Protein AF-A0A7C2XET8-F1 (afdb_monomer_lite)

Structure (mmCIF, N/CA/C/O backbone):
data_AF-A0A7C2XET8-F1
#
_entry.id   AF-A0A7C2XET8-F1
#
loop_
_atom_site.group_PDB
_atom_site.id
_atom_site.type_symbol
_atom_site.label_atom_id
_atom_site.label_alt_id
_atom_site.label_comp_id
_atom_site.label_asym_id
_atom_site.label_entity_id
_atom_site.label_seq_id
_atom_site.pdbx_PDB_ins_code
_atom_site.Cartn_x
_atom_site.Cartn_y
_atom_site.Cartn_z
_atom_site.occupancy
_atom_site.B_iso_or_equiv
_atom_site.auth_seq_id
_atom_site.auth_comp_id
_atom_site.auth_asym_id
_atom_site.auth_atom_id
_atom_site.pdbx_PDB_model_num
ATOM 1 N N . MET A 1 1 ? 1.103 3.479 2.232 1.00 84.69 1 MET A N 1
ATOM 2 C CA . MET A 1 1 ? 1.360 2.216 1.519 1.00 84.69 1 MET A CA 1
ATOM 3 C C . MET A 1 1 ? 1.701 1.158 2.547 1.00 84.69 1 MET A C 1
ATOM 5 O O . MET A 1 1 ? 2.181 1.523 3.616 1.00 84.69 1 MET A O 1
ATOM 9 N N . PHE A 1 2 ? 1.396 -0.095 2.246 1.00 88.25 2 PHE A N 1
ATOM 10 C CA . PHE A 1 2 ? 1.620 -1.240 3.118 1.00 88.25 2 PHE A CA 1
ATOM 11 C C . PHE A 1 2 ? 2.662 -2.145 2.488 1.00 88.25 2 PHE A C 1
ATOM 13 O O . PHE A 1 2 ? 2.607 -2.393 1.282 1.00 88.25 2 PHE A O 1
ATOM 20 N N . TYR A 1 3 ? 3.595 -2.641 3.293 1.00 90.25 3 TYR A N 1
ATOM 21 C CA . TYR A 1 3 ? 4.471 -3.704 2.833 1.00 90.25 3 TYR A CA 1
ATOM 22 C C . TYR A 1 3 ? 3.713 -5.037 2.861 1.00 90.25 3 TYR A C 1
ATOM 24 O O . TYR A 1 3 ? 3.005 -5.302 3.841 1.00 90.25 3 TYR A O 1
ATOM 32 N N . PRO A 1 4 ? 3.798 -5.839 1.787 1.00 90.50 4 PRO A N 1
ATOM 33 C CA . PRO A 1 4 ? 3.124 -7.129 1.712 1.00 90.50 4 PRO A CA 1
ATOM 34 C C . PRO A 1 4 ? 3.826 -8.179 2.586 1.00 90.50 4 PRO A C 1
ATOM 36 O O . PRO A 1 4 ? 4.828 -7.896 3.241 1.00 90.50 4 PRO A O 1
ATOM 39 N N . GLU A 1 5 ? 3.300 -9.401 2.634 1.00 87.75 5 GLU A N 1
ATOM 40 C CA . GLU A 1 5 ? 3.794 -10.432 3.558 1.00 87.75 5 GLU A CA 1
ATOM 41 C C . GLU A 1 5 ? 5.161 -10.987 3.135 1.00 87.75 5 GLU A C 1
ATOM 43 O O . GLU A 1 5 ? 5.893 -11.552 3.951 1.00 87.75 5 GLU A O 1
ATOM 48 N N . SER A 1 6 ? 5.537 -10.801 1.866 1.00 90.12 6 SER A N 1
ATOM 49 C CA . SER A 1 6 ? 6.803 -11.286 1.322 1.00 90.12 6 SER A CA 1
ATOM 50 C C . SER A 1 6 ? 7.472 -10.315 0.345 1.00 90.12 6 SER A C 1
ATOM 52 O O . SER A 1 6 ? 6.831 -9.498 -0.313 1.00 90.12 6 SER A O 1
ATOM 54 N N . GLY A 1 7 ? 8.794 -10.458 0.191 1.00 90.00 7 GLY A N 1
ATOM 55 C CA . GLY A 1 7 ? 9.555 -9.703 -0.812 1.00 90.00 7 GLY A CA 1
ATOM 56 C C . GLY A 1 7 ? 9.153 -10.031 -2.255 1.00 90.00 7 GLY A C 1
ATOM 57 O O . GLY A 1 7 ? 9.192 -9.155 -3.110 1.00 90.00 7 GLY A O 1
ATOM 58 N N . TRP A 1 8 ? 8.699 -11.261 -2.525 1.00 93.94 8 TRP A N 1
ATOM 59 C CA . TRP A 1 8 ? 8.194 -11.636 -3.850 1.00 93.94 8 TRP A CA 1
ATOM 60 C C . TRP A 1 8 ? 6.922 -10.860 -4.214 1.00 93.94 8 TRP A C 1
ATOM 62 O O . TRP A 1 8 ? 6.830 -10.315 -5.314 1.00 93.94 8 TRP A O 1
ATOM 72 N N . GLU A 1 9 ? 5.969 -10.758 -3.282 1.00 93.62 9 GLU A N 1
ATOM 73 C CA . GLU A 1 9 ? 4.760 -9.953 -3.480 1.00 93.62 9 GLU A CA 1
ATOM 74 C C . GLU A 1 9 ? 5.103 -8.481 -3.693 1.00 93.62 9 GLU A C 1
ATOM 76 O O . GLU A 1 9 ? 4.526 -7.839 -4.567 1.00 93.62 9 GLU A O 1
ATOM 81 N N . PHE A 1 10 ? 6.075 -7.954 -2.938 1.00 94.44 10 PHE A N 1
ATOM 82 C CA . PHE A 1 10 ? 6.542 -6.584 -3.125 1.00 94.44 10 PHE A CA 1
ATOM 83 C C . PHE A 1 10 ? 7.052 -6.365 -4.550 1.00 94.44 10 PHE A C 1
ATOM 85 O O . PHE A 1 10 ? 6.588 -5.439 -5.210 1.00 94.44 10 PHE A O 1
ATOM 92 N N . SER A 1 11 ? 7.941 -7.230 -5.053 1.00 94.00 11 SER A N 1
ATOM 93 C CA . SER A 1 11 ? 8.447 -7.129 -6.426 1.00 94.00 11 SER A CA 1
ATOM 94 C C . SER A 1 11 ? 7.323 -7.210 -7.461 1.00 94.00 11 SER A C 1
ATOM 96 O O . SER A 1 11 ? 7.288 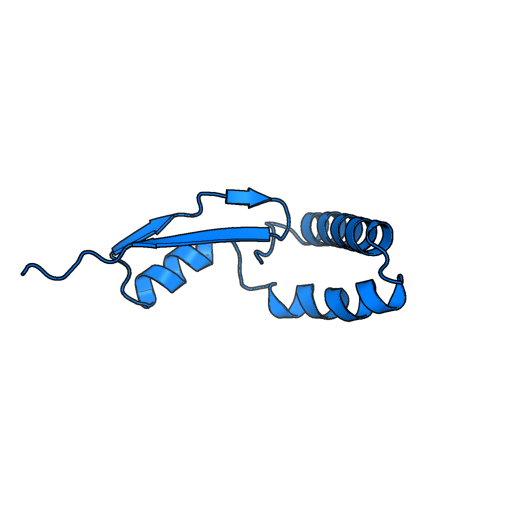-6.414 -8.394 1.00 94.00 11 SER A O 1
ATOM 98 N N . PHE A 1 12 ? 6.364 -8.122 -7.285 1.00 95.06 12 PHE A N 1
ATOM 99 C CA . PHE A 1 12 ? 5.234 -8.256 -8.206 1.00 95.06 12 PHE A CA 1
ATOM 100 C C . PHE A 1 12 ? 4.340 -7.005 -8.230 1.00 95.06 12 PHE A C 1
ATOM 102 O O . PHE A 1 12 ? 3.969 -6.521 -9.301 1.00 95.06 12 PHE A O 1
ATOM 109 N N . TYR A 1 13 ? 4.003 -6.456 -7.061 1.00 94.69 13 TYR A N 1
ATOM 110 C CA . TYR A 1 13 ? 3.178 -5.252 -6.965 1.00 94.69 13 TYR A CA 1
ATOM 111 C C . TYR A 1 13 ? 3.924 -3.985 -7.400 1.00 94.69 13 TYR A C 1
ATOM 113 O O . TYR A 1 13 ? 3.312 -3.099 -7.995 1.00 94.69 13 TYR A O 1
ATOM 121 N N . TYR A 1 14 ? 5.234 -3.907 -7.150 1.00 94.38 14 TYR A N 1
ATOM 122 C CA . TYR A 1 14 ? 6.096 -2.830 -7.637 1.00 94.38 14 TYR A CA 1
ATOM 123 C C . TYR A 1 14 ? 6.030 -2.739 -9.166 1.00 94.38 14 TYR A C 1
ATOM 125 O O . TYR A 1 14 ? 5.723 -1.673 -9.698 1.00 94.38 14 TYR A O 1
ATOM 133 N N . GLU A 1 15 ? 6.227 -3.858 -9.871 1.00 95.00 15 GLU A N 1
ATOM 134 C CA . GLU A 1 15 ? 6.205 -3.871 -11.340 1.00 95.00 15 GLU A CA 1
ATOM 135 C C . GLU A 1 15 ? 4.824 -3.499 -11.890 1.00 95.00 15 GLU A C 1
ATOM 137 O O . GLU A 1 15 ? 4.712 -2.696 -12.815 1.00 95.00 15 GLU A O 1
ATOM 142 N N . ARG A 1 16 ? 3.739 -3.992 -11.277 1.00 95.19 16 ARG A N 1
ATOM 143 C CA . ARG A 1 16 ? 2.376 -3.607 -11.685 1.00 95.19 16 ARG A CA 1
ATOM 144 C C . ARG A 1 16 ? 2.088 -2.123 -11.475 1.00 95.19 16 ARG A C 1
ATOM 146 O O . ARG A 1 16 ? 1.396 -1.517 -12.297 1.00 95.19 16 ARG A O 1
ATOM 153 N N . LEU A 1 17 ? 2.594 -1.539 -10.391 1.00 93.81 17 LEU A N 1
ATOM 154 C CA . LEU A 1 17 ? 2.450 -0.114 -10.119 1.00 93.81 17 LEU A CA 1
ATOM 155 C C . LEU A 1 17 ? 3.266 0.727 -11.106 1.00 93.81 17 LEU A C 1
ATOM 157 O O . LEU A 1 17 ? 2.744 1.707 -11.637 1.00 93.81 17 LEU A O 1
ATOM 161 N N . LYS A 1 18 ? 4.499 0.310 -11.407 1.00 95.31 18 LYS A N 1
ATOM 162 C CA . LYS A 1 18 ? 5.349 0.931 -12.429 1.00 95.31 18 LYS A CA 1
ATOM 163 C C . LYS A 1 18 ? 4.663 0.915 -13.796 1.00 95.31 18 LYS A C 1
ATOM 165 O O . LYS A 1 18 ? 4.498 1.966 -14.410 1.00 95.31 18 LYS A O 1
ATOM 170 N N . ASP A 1 19 ? 4.150 -0.240 -14.213 1.00 96.38 19 ASP A N 1
ATOM 171 C CA . ASP A 1 19 ? 3.368 -0.398 -15.444 1.00 96.38 19 ASP A CA 1
ATOM 172 C C . ASP A 1 19 ? 2.160 0.540 -15.492 1.00 96.38 19 ASP A C 1
ATOM 174 O O . ASP A 1 19 ? 1.880 1.165 -16.519 1.00 96.38 19 ASP A O 1
ATOM 178 N N . PHE A 1 20 ? 1.416 0.638 -14.388 1.00 95.06 20 PHE A N 1
ATOM 179 C CA . PHE A 1 20 ? 0.282 1.548 -14.287 1.00 95.06 20 PHE A CA 1
ATOM 180 C C . PHE A 1 20 ? 0.719 3.007 -14.460 1.00 95.06 20 PHE A C 1
ATOM 182 O O . PHE A 1 20 ? 0.078 3.739 -15.213 1.00 95.06 20 PHE A O 1
ATOM 189 N N . MET A 1 21 ? 1.807 3.428 -13.816 1.00 95.25 21 MET A N 1
ATOM 190 C CA . MET A 1 21 ? 2.345 4.786 -13.940 1.00 95.25 21 MET A CA 1
ATOM 191 C C . MET A 1 21 ? 2.766 5.090 -15.382 1.00 95.25 21 MET A C 1
ATOM 193 O O . MET A 1 21 ? 2.343 6.107 -15.934 1.00 95.25 21 MET A O 1
ATOM 197 N N . CYS A 1 22 ? 3.482 4.170 -16.031 1.00 97.19 22 CYS A N 1
ATOM 198 C CA . CYS A 1 22 ? 3.892 4.311 -17.428 1.00 97.19 22 CYS A CA 1
ATOM 199 C C . CYS A 1 22 ? 2.691 4.416 -18.384 1.00 97.19 22 CYS A C 1
ATOM 201 O O . CYS A 1 22 ? 2.669 5.253 -19.286 1.00 97.19 22 CYS A O 1
ATOM 203 N N . ARG A 1 23 ? 1.629 3.626 -18.159 1.00 97.56 23 ARG A N 1
ATOM 204 C CA . ARG A 1 23 ? 0.372 3.722 -18.932 1.00 97.56 23 ARG A CA 1
ATOM 205 C C . ARG A 1 23 ? -0.372 5.044 -18.726 1.00 97.56 23 ARG A C 1
ATOM 207 O O . ARG A 1 23 ? -1.230 5.378 -19.537 1.00 97.56 23 ARG A O 1
ATOM 214 N N . ASN A 1 24 ? -0.059 5.780 -17.661 1.00 96.56 24 ASN A N 1
ATOM 215 C CA . ASN A 1 24 ? -0.644 7.078 -17.328 1.00 96.56 24 ASN A CA 1
ATOM 216 C C . ASN A 1 24 ? 0.318 8.249 -17.613 1.00 96.56 24 ASN A C 1
ATOM 218 O O . ASN A 1 24 ? 0.237 9.287 -16.960 1.00 96.56 24 ASN A O 1
ATOM 222 N N . ASN A 1 25 ? 1.166 8.105 -18.637 1.00 97.31 25 ASN A N 1
ATOM 223 C CA . ASN A 1 25 ? 2.047 9.141 -19.198 1.00 97.31 25 ASN A CA 1
ATOM 224 C C . ASN A 1 25 ? 3.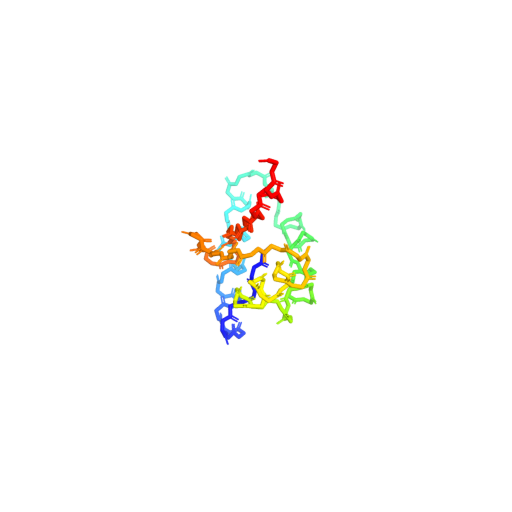283 9.513 -18.366 1.00 97.31 25 ASN A C 1
ATOM 226 O O . ASN A 1 25 ? 3.885 10.547 -18.647 1.00 97.31 25 ASN A O 1
ATOM 230 N N . LEU A 1 26 ? 3.683 8.700 -17.386 1.00 97.12 26 LEU A N 1
ATOM 231 C CA . LEU A 1 26 ? 5.016 8.839 -16.795 1.00 97.12 26 LEU A CA 1
ATOM 232 C C . LEU A 1 26 ? 6.039 8.095 -17.654 1.00 97.12 26 LEU A C 1
ATOM 234 O O . LEU A 1 26 ? 5.734 7.046 -18.225 1.00 97.12 26 LEU A O 1
ATOM 238 N N . SER A 1 27 ? 7.260 8.619 -17.737 1.00 97.62 27 SER A N 1
ATOM 239 C CA . SER A 1 27 ? 8.366 7.841 -18.291 1.00 97.62 27 SER A CA 1
ATOM 240 C C . SER A 1 27 ? 8.758 6.713 -17.332 1.00 97.62 27 SER A C 1
ATOM 242 O O . SER A 1 27 ? 8.470 6.751 -16.132 1.00 97.62 27 SER A O 1
ATOM 244 N N . GLU A 1 28 ? 9.450 5.701 -17.851 1.00 96.31 28 GLU A N 1
ATOM 245 C CA . GLU A 1 28 ? 9.977 4.625 -17.012 1.00 96.31 28 GLU A CA 1
ATOM 246 C C . GLU A 1 28 ? 10.948 5.158 -15.944 1.00 96.31 28 GLU A C 1
ATOM 248 O O . GLU A 1 28 ? 10.932 4.703 -14.803 1.00 96.31 28 GLU A O 1
ATOM 253 N N . GLU A 1 29 ? 11.751 6.160 -16.304 1.00 97.06 29 GLU A N 1
ATOM 254 C CA . GLU A 1 29 ? 12.725 6.806 -15.422 1.00 97.06 29 GLU A CA 1
ATOM 255 C C . GLU A 1 29 ? 12.030 7.582 -14.297 1.00 97.06 29 GLU A C 1
ATOM 257 O O . GLU A 1 29 ? 12.437 7.480 -13.141 1.00 97.06 29 GLU A O 1
ATOM 262 N N . GLU A 1 30 ? 10.954 8.313 -14.608 1.00 96.69 30 GLU A N 1
ATOM 263 C CA . GLU A 1 30 ? 10.136 9.007 -13.608 1.00 96.69 30 GLU A CA 1
ATOM 264 C C . GLU A 1 30 ? 9.454 8.010 -12.669 1.00 96.69 30 GLU A C 1
ATOM 266 O O . GLU A 1 30 ? 9.487 8.182 -11.449 1.00 96.69 30 GLU A O 1
ATOM 271 N N . ALA A 1 31 ? 8.874 6.942 -13.224 1.00 96.00 31 ALA A N 1
ATOM 272 C CA . ALA A 1 31 ? 8.224 5.905 -12.438 1.00 96.00 31 ALA A CA 1
ATOM 273 C C . ALA A 1 31 ? 9.221 5.209 -11.498 1.00 96.00 31 ALA A C 1
ATOM 275 O O . ALA A 1 31 ? 8.968 5.130 -10.297 1.00 96.00 31 ALA A O 1
ATOM 276 N N . SER A 1 32 ? 10.384 4.780 -11.993 1.00 95.00 32 SER A N 1
ATOM 277 C CA . SER A 1 32 ? 11.428 4.183 -11.152 1.00 95.00 32 SER A CA 1
ATOM 278 C C . SER A 1 32 ? 11.967 5.167 -10.110 1.00 95.00 32 SER A C 1
ATOM 280 O O . SER A 1 32 ? 12.056 4.809 -8.941 1.00 95.00 32 SER A O 1
ATOM 282 N N . ALA A 1 33 ? 12.206 6.436 -10.452 1.00 95.31 33 ALA A N 1
ATOM 283 C CA . ALA A 1 33 ? 12.652 7.433 -9.474 1.00 95.31 33 ALA A CA 1
ATOM 284 C C . ALA A 1 33 ? 11.654 7.632 -8.315 1.00 95.31 33 ALA A C 1
ATOM 286 O O . ALA A 1 33 ? 12.056 7.890 -7.178 1.00 95.31 33 ALA A O 1
ATOM 287 N N . MET A 1 34 ? 10.352 7.496 -8.587 1.00 92.56 34 MET A N 1
ATOM 288 C CA . MET A 1 34 ? 9.303 7.547 -7.567 1.00 92.56 34 MET A CA 1
ATOM 289 C C . MET A 1 34 ? 9.191 6.247 -6.759 1.00 92.56 34 MET A C 1
ATOM 291 O O . MET A 1 34 ? 8.835 6.298 -5.579 1.00 92.56 34 MET A O 1
ATOM 295 N N . LEU A 1 35 ? 9.461 5.096 -7.381 1.00 92.50 35 LEU A N 1
ATOM 296 C CA . LEU A 1 35 ? 9.218 3.781 -6.793 1.00 92.50 35 LEU A CA 1
ATOM 297 C C . LEU A 1 35 ? 10.442 3.150 -6.120 1.00 92.50 35 LEU A C 1
ATOM 299 O O . LEU A 1 35 ? 10.284 2.456 -5.126 1.00 92.50 35 LEU A O 1
ATOM 303 N N . ASP A 1 36 ? 11.663 3.388 -6.578 1.00 92.56 36 ASP A N 1
ATOM 304 C CA . ASP A 1 36 ? 12.871 2.773 -6.005 1.00 92.56 36 ASP A CA 1
ATOM 305 C C . ASP A 1 36 ? 13.040 3.016 -4.493 1.00 92.56 36 ASP A C 1
ATOM 307 O O . ASP A 1 36 ? 13.449 2.101 -3.770 1.00 92.56 36 ASP A O 1
ATOM 311 N N . PRO A 1 37 ? 12.675 4.193 -3.941 1.00 92.31 37 PRO A N 1
ATOM 312 C CA . PRO A 1 37 ? 12.739 4.406 -2.500 1.00 92.31 37 PRO A CA 1
ATOM 313 C C . PRO A 1 37 ? 11.696 3.609 -1.704 1.00 92.31 37 PRO A C 1
ATOM 315 O O . PRO A 1 37 ? 11.860 3.465 -0.488 1.00 92.31 37 PRO A O 1
ATOM 318 N N . LEU A 1 38 ? 10.619 3.124 -2.342 1.00 89.31 38 LEU A N 1
ATOM 319 C CA . LEU A 1 38 ? 9.449 2.593 -1.639 1.00 89.31 38 LEU A CA 1
ATOM 320 C C . LEU A 1 38 ? 9.802 1.419 -0.747 1.00 89.31 38 LEU A C 1
ATOM 322 O O . LEU A 1 38 ? 9.432 1.453 0.422 1.00 89.31 38 LEU A O 1
ATOM 326 N N . GLU A 1 39 ? 10.542 0.428 -1.249 1.00 86.12 39 GLU A N 1
ATOM 327 C CA . GLU A 1 39 ? 10.852 -0.775 -0.470 1.00 86.12 39 GLU A CA 1
ATOM 328 C C . GLU A 1 39 ? 11.465 -0.398 0.878 1.00 86.12 39 GLU A C 1
ATOM 330 O O . GLU A 1 39 ? 10.977 -0.807 1.928 1.00 86.12 39 GLU A O 1
ATOM 335 N N . ARG A 1 40 ? 12.474 0.478 0.859 1.00 88.56 40 ARG A N 1
ATOM 336 C CA . ARG A 1 40 ? 13.141 0.951 2.073 1.00 88.56 40 ARG A CA 1
ATOM 337 C C . ARG A 1 40 ? 12.209 1.754 2.978 1.00 88.56 40 ARG A C 1
ATOM 339 O O . ARG A 1 40 ? 12.361 1.703 4.192 1.00 88.56 40 ARG A O 1
ATOM 346 N N . MET A 1 41 ? 11.289 2.525 2.404 1.00 88.31 41 MET A N 1
ATOM 347 C CA . MET A 1 41 ? 10.366 3.371 3.162 1.00 88.31 41 MET A CA 1
ATOM 348 C C . MET A 1 41 ? 9.262 2.584 3.864 1.00 88.31 41 MET A C 1
ATOM 350 O O . MET A 1 41 ? 8.796 3.029 4.909 1.00 88.31 41 MET A O 1
ATOM 354 N N . ILE A 1 42 ? 8.806 1.471 3.284 1.00 88.56 42 ILE A N 1
ATOM 355 C CA . ILE A 1 42 ? 7.626 0.761 3.790 1.00 88.56 42 ILE A CA 1
ATOM 356 C C . ILE A 1 42 ? 7.923 -0.614 4.379 1.00 88.56 42 ILE A C 1
ATOM 358 O O . ILE A 1 42 ? 7.032 -1.142 5.029 1.00 88.56 42 ILE A O 1
ATOM 362 N N . ARG A 1 43 ? 9.133 -1.175 4.218 1.00 88.12 43 ARG A N 1
ATOM 363 C CA . ARG A 1 43 ? 9.501 -2.542 4.656 1.00 88.12 43 ARG A CA 1
ATOM 364 C C . ARG A 1 43 ? 9.024 -2.926 6.059 1.00 88.12 43 ARG A C 1
ATOM 366 O O . ARG A 1 43 ? 8.589 -4.054 6.260 1.00 88.12 43 ARG A O 1
ATOM 373 N N . ASP A 1 44 ? 9.067 -1.989 6.999 1.00 86.81 44 ASP A N 1
ATOM 374 C CA . ASP A 1 44 ? 8.712 -2.217 8.406 1.00 86.81 44 ASP A CA 1
ATOM 375 C C . ASP A 1 44 ? 7.256 -1.821 8.735 1.00 86.81 44 ASP A C 1
ATOM 377 O O . ASP A 1 44 ? 6.905 -1.565 9.889 1.00 86.81 44 ASP A O 1
ATOM 381 N N . HIS A 1 45 ? 6.410 -1.678 7.714 1.00 86.19 45 HIS A N 1
ATOM 382 C CA . HIS A 1 45 ? 5.050 -1.158 7.818 1.00 86.19 45 HIS A CA 1
ATOM 383 C C . HIS A 1 45 ? 4.057 -2.092 7.124 1.00 86.19 45 HIS A C 1
ATOM 385 O O . HIS A 1 45 ? 3.486 -1.768 6.075 1.00 86.19 45 HIS A O 1
ATOM 391 N N . GLN A 1 46 ? 3.823 -3.257 7.727 1.00 88.00 46 GLN A N 1
ATOM 392 C CA . GLN A 1 46 ? 2.751 -4.140 7.285 1.00 88.00 46 GLN A CA 1
ATOM 393 C C . GLN A 1 46 ? 1.394 -3.527 7.623 1.00 88.00 46 GLN A C 1
ATOM 395 O O . GLN A 1 46 ? 1.263 -2.711 8.538 1.00 88.00 46 GLN A O 1
ATOM 400 N N . ALA A 1 47 ? 0.346 -3.950 6.916 1.00 84.38 47 ALA A N 1
ATOM 401 C CA . ALA A 1 47 ? -1.015 -3.478 7.165 1.00 84.38 47 ALA A CA 1
ATOM 402 C C . ALA A 1 47 ? -1.402 -3.575 8.652 1.00 84.38 47 ALA A C 1
ATOM 404 O O . ALA A 1 47 ? -1.860 -2.593 9.242 1.00 84.38 47 ALA A O 1
ATOM 405 N N . ALA A 1 48 ? -1.121 -4.714 9.290 1.00 81.06 48 ALA A N 1
ATOM 406 C CA . ALA A 1 48 ? -1.42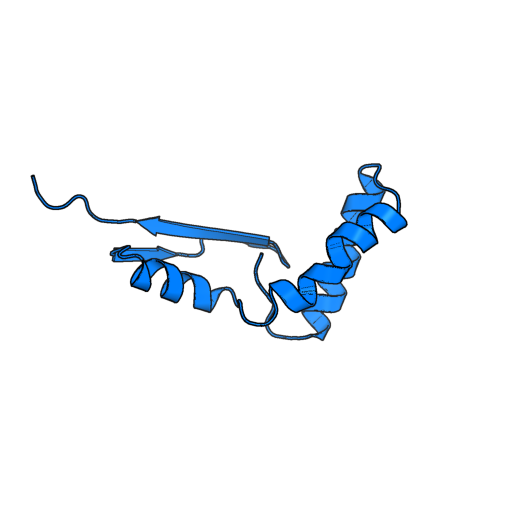2 -4.955 10.700 1.00 81.06 48 ALA A CA 1
ATOM 407 C C . ALA A 1 48 ? -0.814 -3.905 11.658 1.00 81.06 48 ALA A C 1
ATOM 409 O O . ALA A 1 48 ? -1.442 -3.555 12.667 1.00 81.06 48 ALA A O 1
ATOM 410 N N . ASP A 1 49 ? 0.350 -3.341 11.325 1.00 87.94 49 ASP A N 1
ATOM 411 C CA . ASP A 1 49 ? 1.052 -2.369 12.167 1.00 87.94 49 ASP A CA 1
ATOM 412 C C . ASP A 1 49 ? 0.306 -1.038 12.264 1.00 87.94 49 ASP A C 1
ATOM 414 O O . ASP A 1 49 ? 0.323 -0.379 13.307 1.00 87.94 49 ASP A O 1
ATOM 418 N N . PHE A 1 50 ? -0.433 -0.651 11.223 1.00 89.56 50 PHE A N 1
ATOM 419 C CA . PHE A 1 50 ? -1.124 0.639 11.194 1.00 89.56 50 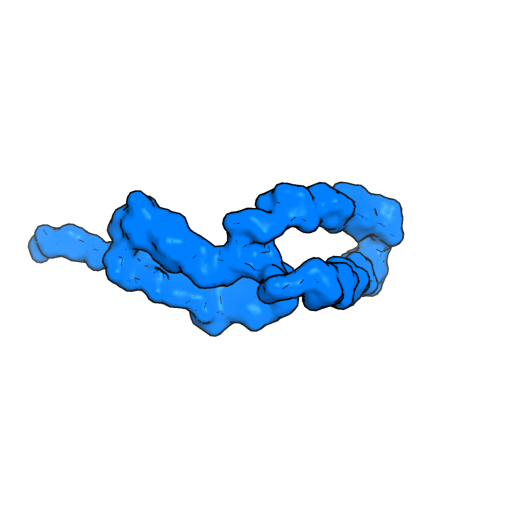PHE A CA 1
ATOM 420 C C . PHE A 1 50 ? -2.251 0.726 12.216 1.00 89.56 50 PHE A C 1
ATOM 422 O O . PHE A 1 50 ? -2.461 1.782 12.811 1.00 89.56 50 PHE A O 1
ATOM 429 N N . CYS A 1 51 ? -2.940 -0.380 12.503 1.00 90.56 51 CYS A N 1
ATOM 430 C CA . CYS A 1 51 ? -3.913 -0.398 13.594 1.00 90.56 51 CYS A CA 1
ATOM 431 C C . CYS A 1 51 ? -3.232 -0.204 14.959 1.00 90.56 51 CYS A C 1
ATOM 433 O O . CYS A 1 51 ? -3.800 0.440 15.840 1.00 90.56 51 CYS A O 1
ATOM 435 N N . SER A 1 52 ? -2.012 -0.720 15.145 1.00 90.69 52 SER A N 1
ATOM 436 C CA . SER A 1 52 ? -1.212 -0.474 16.353 1.00 90.69 52 SER A CA 1
ATOM 437 C C . SER A 1 52 ? -0.787 0.996 16.451 1.00 90.69 52 SER A C 1
ATOM 439 O O . SER A 1 52 ? -0.954 1.618 17.502 1.00 90.69 52 SER A O 1
ATOM 441 N N . ILE A 1 53 ? -0.326 1.584 15.342 1.00 91.50 53 ILE A N 1
ATOM 442 C CA . ILE A 1 53 ? 0.046 3.005 15.243 1.00 91.50 53 ILE A CA 1
ATOM 443 C C . ILE A 1 53 ? -1.149 3.909 15.580 1.00 91.50 53 ILE A C 1
ATOM 445 O O . ILE A 1 53 ? -1.023 4.811 16.407 1.00 91.50 53 ILE A O 1
ATOM 449 N N . LEU A 1 54 ? -2.326 3.639 15.010 1.00 93.12 54 LEU A N 1
ATOM 450 C CA . LEU A 1 54 ? -3.546 4.399 15.292 1.00 93.12 54 LEU A CA 1
ATOM 451 C C . LEU A 1 54 ? -3.968 4.278 16.766 1.00 93.12 54 LEU A C 1
ATOM 453 O O . LEU A 1 54 ? -4.274 5.281 17.410 1.00 93.12 54 LEU A O 1
ATOM 457 N N . ARG A 1 55 ? -3.912 3.081 17.360 1.00 92.00 55 ARG A N 1
ATOM 458 C CA . ARG A 1 55 ? -4.196 2.922 18.798 1.00 92.00 55 ARG A CA 1
ATOM 459 C C . ARG A 1 55 ? -3.222 3.718 19.667 1.00 92.00 55 ARG A C 1
ATOM 461 O O . ARG A 1 55 ? -3.656 4.392 20.597 1.00 92.00 55 ARG A O 1
ATOM 468 N N . ARG A 1 56 ? -1.923 3.704 19.342 1.00 93.25 56 ARG A N 1
ATOM 469 C CA . ARG A 1 56 ? -0.901 4.516 20.035 1.00 93.25 56 ARG A CA 1
ATOM 470 C C . ARG A 1 56 ? -1.158 6.019 19.903 1.00 93.25 56 ARG A C 1
ATOM 472 O O . ARG A 1 56 ? -0.851 6.763 20.825 1.00 93.25 56 ARG A O 1
ATOM 479 N N . ALA A 1 57 ? -1.759 6.454 18.798 1.00 93.44 57 ALA A N 1
ATOM 480 C CA . ALA A 1 57 ? -2.177 7.839 18.583 1.00 93.44 57 ALA A CA 1
ATOM 481 C C . ALA A 1 57 ? -3.488 8.223 19.312 1.00 93.44 57 ALA A C 1
ATOM 483 O O . ALA A 1 57 ? -3.923 9.371 19.221 1.00 93.44 57 ALA A O 1
ATOM 484 N N . GLY A 1 58 ? -4.120 7.296 20.042 1.00 94.25 58 GLY A N 1
ATOM 485 C CA . GLY A 1 58 ? -5.310 7.562 20.859 1.00 94.25 58 GLY A CA 1
ATOM 486 C C . GLY A 1 58 ? -6.650 7.322 20.157 1.00 94.25 58 GLY A C 1
ATOM 487 O O . GLY A 1 58 ? -7.684 7.778 20.648 1.00 94.25 58 GLY A O 1
ATOM 488 N N . PHE A 1 59 ? -6.665 6.621 19.020 1.00 95.12 59 PHE A N 1
ATOM 489 C CA . PHE A 1 59 ? -7.907 6.143 18.409 1.00 95.12 59 PHE A CA 1
ATOM 490 C C . PHE A 1 59 ? -8.419 4.893 19.145 1.00 95.12 59 PHE A C 1
ATOM 492 O O . PHE A 1 59 ? -7.651 3.977 19.440 1.00 95.12 59 PHE A O 1
ATOM 499 N N . THR A 1 60 ? -9.720 4.840 19.438 1.00 93.50 60 THR A N 1
ATOM 500 C CA . THR A 1 60 ? -10.344 3.757 20.220 1.00 93.50 60 THR A CA 1
ATOM 501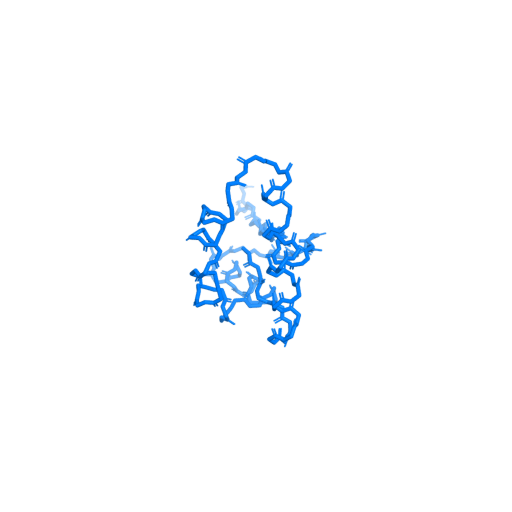 C C . THR A 1 60 ? -10.751 2.575 19.346 1.00 93.50 60 THR A C 1
ATOM 503 O O . THR A 1 60 ? -10.652 1.423 19.769 1.00 93.50 60 THR A O 1
ATOM 506 N N . ARG A 1 61 ? -11.152 2.832 18.096 1.00 93.00 61 ARG A N 1
ATOM 507 C CA . ARG A 1 61 ? -11.472 1.795 17.103 1.00 93.00 61 ARG A CA 1
ATOM 508 C C . ARG A 1 61 ? -10.615 2.000 15.866 1.00 93.00 61 ARG A C 1
ATOM 510 O O . ARG A 1 61 ? -10.516 3.115 15.369 1.00 93.00 61 ARG A O 1
ATOM 517 N N . CYS A 1 62 ? -9.996 0.933 15.376 1.00 93.44 62 CYS A N 1
ATOM 518 C CA . CYS A 1 62 ? -9.116 0.975 14.210 1.00 93.44 62 CYS A CA 1
ATOM 519 C C . CYS A 1 62 ? -9.496 -0.146 13.244 1.00 93.44 62 CYS A C 1
ATOM 521 O O . CYS A 1 62 ? -9.784 -1.256 13.694 1.00 93.44 62 CYS A O 1
ATOM 523 N N . ALA A 1 63 ? -9.493 0.141 11.945 1.00 93.25 63 ALA A N 1
ATOM 524 C CA . ALA A 1 63 ? -9.786 -0.830 10.896 1.00 93.25 63 ALA A CA 1
ATOM 525 C C . ALA A 1 63 ? -9.001 -0.518 9.616 1.00 93.25 63 ALA A C 1
ATOM 527 O O . ALA A 1 63 ? -8.614 0.626 9.379 1.00 93.25 63 ALA A O 1
ATOM 528 N N . ILE A 1 64 ? -8.824 -1.532 8.770 1.00 92.50 64 ILE A N 1
ATOM 529 C CA . ILE A 1 64 ? -8.255 -1.410 7.423 1.00 92.50 64 ILE A CA 1
ATOM 530 C C . ILE A 1 64 ? -9.345 -1.863 6.451 1.00 92.50 64 ILE A C 1
ATOM 532 O O . ILE A 1 64 ? -9.398 -3.036 6.093 1.00 92.50 64 ILE A O 1
ATOM 536 N N . PRO A 1 65 ? -10.304 -0.987 6.105 1.00 92.00 65 PRO A N 1
ATOM 537 C CA . PRO A 1 65 ? -11.440 -1.373 5.267 1.00 92.00 65 PRO A CA 1
ATOM 538 C C . PRO A 1 65 ? -11.055 -1.679 3.818 1.00 92.00 65 PRO A C 1
ATOM 540 O O . PRO A 1 65 ? -11.853 -2.265 3.094 1.00 92.00 65 PRO A O 1
ATOM 543 N N . TYR A 1 66 ? -9.872 -1.249 3.376 1.00 91.19 66 TYR A N 1
ATOM 544 C CA . TYR A 1 66 ? -9.422 -1.446 2.009 1.00 91.19 66 TYR A CA 1
ATOM 545 C C . TYR A 1 66 ? -7.911 -1.631 1.950 1.00 91.19 66 TYR A C 1
ATOM 547 O O . TYR A 1 66 ? -7.155 -0.814 2.479 1.00 91.19 66 TYR A O 1
ATOM 555 N N . GLN A 1 67 ? -7.492 -2.669 1.240 1.00 89.31 67 GLN A N 1
ATOM 556 C CA . GLN A 1 67 ? -6.116 -2.897 0.838 1.00 89.31 67 GLN A CA 1
ATOM 557 C C . GLN A 1 67 ? -6.123 -3.469 -0.579 1.00 89.31 67 GLN A C 1
ATOM 559 O O . GLN A 1 67 ? -6.871 -4.397 -0.876 1.00 89.31 67 GLN A O 1
ATOM 564 N N . ASN A 1 68 ? -5.299 -2.893 -1.443 1.00 88.19 68 ASN A N 1
ATOM 565 C CA . ASN A 1 68 ? -5.027 -3.378 -2.781 1.00 88.19 68 ASN A CA 1
ATOM 566 C C . ASN A 1 68 ? -3.530 -3.241 -3.048 1.00 88.19 68 ASN A C 1
ATOM 568 O O . ASN A 1 68 ? -3.025 -2.125 -3.196 1.00 88.19 68 ASN A O 1
ATOM 572 N N . GLU A 1 69 ? -2.842 -4.378 -3.120 1.00 90.62 69 GLU A N 1
ATOM 573 C CA . GLU A 1 69 ? -1.401 -4.443 -3.377 1.00 90.62 69 GLU A CA 1
ATOM 574 C C . GLU A 1 69 ? -0.620 -3.604 -2.343 1.00 90.62 69 GLU A C 1
ATOM 576 O O . GLU A 1 69 ? -0.785 -3.802 -1.137 1.00 90.62 69 GLU A O 1
ATOM 581 N N . LEU A 1 70 ? 0.192 -2.639 -2.792 1.00 90.19 70 LEU A N 1
ATOM 582 C CA . LEU A 1 70 ? 0.953 -1.730 -1.922 1.00 90.19 70 LEU A CA 1
ATOM 583 C C . LEU A 1 70 ? 0.098 -0.598 -1.328 1.00 90.19 70 LEU A C 1
ATOM 585 O O . LEU A 1 70 ? 0.544 0.128 -0.436 1.00 90.19 70 LEU A O 1
ATOM 589 N N . TYR A 1 71 ? -1.130 -0.405 -1.806 1.00 88.38 71 TYR A N 1
ATOM 590 C CA . TYR A 1 71 ? -2.004 0.679 -1.376 1.00 88.38 71 TYR A CA 1
ATOM 591 C C . TYR A 1 71 ? -3.090 0.196 -0.431 1.00 88.38 71 TYR A C 1
ATOM 593 O O . TYR A 1 71 ? -3.587 -0.921 -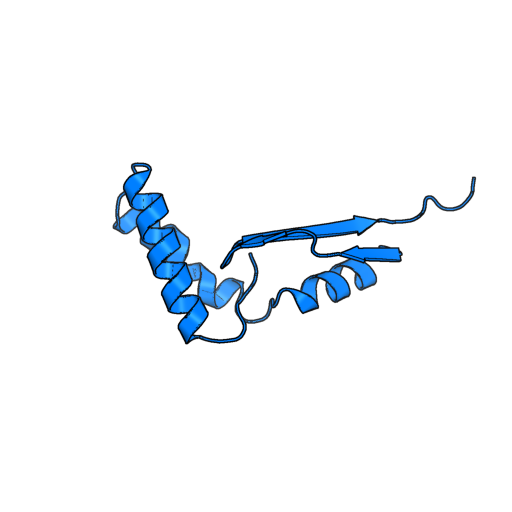0.497 1.00 88.38 71 TYR A O 1
ATOM 601 N N . GLY A 1 72 ? -3.548 1.102 0.416 1.00 89.75 72 GLY A N 1
ATOM 602 C CA . GLY A 1 72 ? -4.833 0.939 1.059 1.00 89.75 72 GLY A CA 1
ATOM 603 C C . GLY A 1 72 ? -5.080 2.007 2.102 1.00 89.75 72 GLY A C 1
ATOM 604 O O . GLY A 1 72 ? -4.357 3.003 2.181 1.00 89.75 72 GLY A O 1
ATOM 605 N N . ILE A 1 73 ? -6.151 1.813 2.858 1.00 91.44 73 ILE A N 1
ATOM 606 C CA . ILE A 1 73 ? -6.737 2.824 3.726 1.00 91.44 73 ILE A CA 1
ATOM 607 C C . ILE A 1 73 ? -6.867 2.225 5.120 1.00 91.44 73 ILE A C 1
ATOM 609 O O . ILE A 1 73 ? -7.529 1.206 5.300 1.00 91.44 73 ILE A O 1
ATOM 613 N N . ALA A 1 74 ? -6.267 2.893 6.103 1.00 93.19 74 ALA A N 1
ATOM 614 C CA . ALA A 1 74 ? -6.491 2.632 7.518 1.00 93.19 74 ALA A CA 1
ATOM 615 C C . ALA A 1 74 ? -7.353 3.756 8.110 1.00 93.19 74 ALA A C 1
ATOM 617 O O . ALA A 1 74 ? -7.146 4.931 7.806 1.00 93.19 74 ALA A O 1
ATOM 618 N N . ILE A 1 75 ? -8.316 3.400 8.957 1.00 94.12 75 ILE A N 1
ATOM 619 C CA . ILE A 1 75 ? -9.234 4.336 9.611 1.00 94.12 75 ILE A CA 1
ATOM 620 C C . ILE A 1 75 ? -9.112 4.175 11.122 1.00 94.12 75 ILE A C 1
ATOM 622 O O . ILE A 1 75 ? -9.215 3.065 11.646 1.00 94.12 75 ILE A O 1
ATOM 626 N N . GLY A 1 76 ? -8.931 5.299 11.815 1.00 94.88 76 GLY A N 1
ATOM 627 C CA . GLY A 1 76 ? -9.038 5.411 13.264 1.00 94.88 76 GLY A CA 1
ATOM 628 C C . GLY A 1 76 ? -10.265 6.238 13.642 1.00 94.88 76 GLY A C 1
ATOM 629 O O . GLY A 1 76 ? -10.452 7.345 13.143 1.00 94.88 76 GLY A O 1
ATOM 630 N N . ILE A 1 77 ? -11.093 5.714 14.539 1.00 94.19 77 ILE A N 1
ATOM 631 C CA . ILE A 1 77 ? -12.213 6.427 15.152 1.00 94.19 77 ILE A CA 1
ATOM 632 C C . ILE A 1 77 ? -11.825 6.703 16.597 1.00 94.19 77 ILE A C 1
ATOM 634 O O . ILE A 1 77 ? -11.395 5.803 17.321 1.00 94.19 77 ILE A O 1
ATOM 638 N N . ARG A 1 78 ? -11.957 7.962 17.005 1.00 91.19 78 ARG A N 1
ATOM 639 C CA . ARG A 1 78 ? -11.834 8.375 18.397 1.00 91.19 78 ARG A CA 1
ATOM 640 C C . ARG A 1 78 ? -13.226 8.731 18.876 1.00 91.19 78 ARG A C 1
ATOM 642 O O . ARG A 1 78 ? -13.864 9.599 18.280 1.00 91.19 78 ARG A O 1
ATOM 649 N N . ASP A 1 79 ? -13.680 8.066 19.927 1.00 84.56 79 ASP A N 1
ATOM 650 C CA . ASP A 1 79 ? -14.931 8.448 20.566 1.00 84.56 79 ASP A CA 1
ATOM 651 C C . ASP A 1 79 ? -14.802 9.904 21.034 1.00 84.56 79 ASP A C 1
ATOM 653 O O . ASP A 1 79 ? -13.780 10.303 21.604 1.00 84.56 79 ASP A O 1
ATOM 657 N N . ALA A 1 80 ? -15.804 10.732 20.738 1.00 74.56 80 ALA A N 1
ATOM 658 C CA . ALA A 1 80 ? -15.861 12.051 21.342 1.00 74.56 80 ALA A CA 1
ATOM 659 C C . ALA A 1 80 ? -15.914 11.827 22.855 1.00 74.56 80 ALA A C 1
ATOM 661 O O . ALA A 1 80 ? -16.815 11.134 23.331 1.00 74.56 80 ALA A O 1
ATOM 662 N N . ALA A 1 81 ? -14.935 12.361 23.593 1.00 63.81 81 ALA A N 1
ATOM 663 C CA . ALA A 1 81 ? -15.014 12.400 25.046 1.00 63.81 81 ALA A CA 1
ATOM 664 C C . ALA A 1 81 ? -16.410 12.920 25.406 1.00 63.81 81 ALA A C 1
ATOM 666 O O . ALA A 1 81 ? -16.822 13.948 24.858 1.00 63.81 81 ALA A O 1
ATOM 667 N N . GLY A 1 82 ? -17.143 12.148 26.215 1.00 55.94 82 GLY A N 1
ATOM 668 C CA . GLY A 1 82 ? -18.522 12.446 26.582 1.00 55.94 82 GLY A CA 1
ATOM 669 C C . GLY A 1 82 ? -18.658 13.920 26.947 1.00 55.94 82 GLY A C 1
ATOM 670 O O . GLY A 1 82 ? -17.990 14.392 27.866 1.00 55.94 82 GLY A O 1
ATOM 671 N N . ARG A 1 83 ? -19.456 14.635 26.153 1.00 42.84 83 ARG A N 1
ATOM 672 C CA . ARG A 1 83 ? -20.046 15.912 26.539 1.00 42.84 83 ARG A CA 1
ATOM 673 C C . ARG A 1 83 ? -21.353 15.614 27.247 1.00 42.84 83 ARG A C 1
ATOM 675 O O . ARG A 1 83 ? -22.077 14.733 26.731 1.00 42.84 83 ARG A O 1
#

Sequence (83 aa):
MFYPESGWEFSFYYERLKDFMCRNNLSEEEASAMLDPLERMIRDHQAADFCSILRRAGFTRCAIPYQNELYGIAIGIRDAAGR

pLDDT: mean 90.48, std 8.23, range [42.84, 97.62]

Secondary structure (DSSP, 8-state):
--B-SSHHHHHHHHHHHHHHHHHTT--HHHHHHHHTTHHHHHTT-BHHHHHHHHHHTT-SEEEEEEEETTEEEEEEE-PPP--

Foldseek 3Di:
DADDPDPVLVVVLLVVQLVVVVVVPDDSVRSCVVRVCVCVVHVVGHPVVVQVVLVVVQFPDKDFPDDDRRDGDIDGHHPDPDD

Radius of gyration: 15.91 Å; chains: 1; bounding box: 33×28×46 Å